Protein AF-A0A5P1E337-F1 (afdb_monomer)

Structure (mmCIF, N/CA/C/O backbone):
data_AF-A0A5P1E337-F1
#
_entry.id   AF-A0A5P1E337-F1
#
loop_
_atom_site.group_PDB
_atom_site.id
_atom_site.type_symbol
_atom_site.label_atom_id
_atom_site.label_alt_id
_atom_site.label_comp_id
_atom_site.label_asym_id
_atom_site.label_entity_id
_atom_site.label_seq_id
_atom_site.pdbx_PDB_ins_code
_atom_site.Cartn_x
_atom_site.Cartn_y
_atom_site.Cartn_z
_atom_site.occupancy
_atom_site.B_iso_or_equiv
_atom_site.auth_seq_id
_atom_site.auth_comp_id
_atom_site.auth_asym_id
_atom_site.auth_atom_id
_atom_site.pdbx_PDB_model_num
ATOM 1 N N . MET A 1 1 ? 2.235 -8.983 28.037 1.00 32.56 1 MET A N 1
ATOM 2 C CA . MET A 1 1 ? 1.074 -9.391 27.216 1.00 32.56 1 MET A CA 1
ATOM 3 C C . MET A 1 1 ? 1.256 -8.773 25.838 1.00 32.56 1 MET A C 1
ATOM 5 O O . MET A 1 1 ? 1.237 -7.556 25.737 1.00 32.56 1 MET A O 1
ATOM 9 N N . SER A 1 2 ? 1.570 -9.579 24.823 1.00 34.78 2 SER A N 1
ATOM 10 C CA . SER A 1 2 ? 1.797 -9.090 23.456 1.00 34.78 2 SER A CA 1
ATOM 11 C C . SER A 1 2 ? 0.445 -8.967 22.756 1.00 34.78 2 SER A C 1
ATOM 13 O O . SER A 1 2 ? -0.203 -9.980 22.506 1.00 34.78 2 SER A O 1
ATOM 15 N N . VAL A 1 3 ? -0.020 -7.741 22.519 1.00 38.97 3 VAL A N 1
ATOM 16 C CA . VAL A 1 3 ? -1.226 -7.481 21.721 1.00 38.97 3 VAL A CA 1
ATOM 17 C C . VAL A 1 3 ? -0.837 -7.485 20.240 1.00 38.97 3 VAL A C 1
ATOM 19 O O . VAL A 1 3 ? 0.045 -6.716 19.850 1.00 38.97 3 VAL A O 1
ATOM 22 N N . PRO A 1 4 ? -1.439 -8.341 19.396 1.00 41.00 4 PRO A N 1
ATOM 23 C CA . PRO A 1 4 ? -1.134 -8.347 17.976 1.00 41.00 4 PRO A CA 1
ATOM 24 C C . PRO A 1 4 ? -1.762 -7.105 17.335 1.00 41.00 4 PRO A C 1
ATOM 26 O O . PRO A 1 4 ? -2.978 -6.996 17.190 1.00 41.00 4 PRO A O 1
ATOM 29 N N . PHE A 1 5 ? -0.920 -6.145 16.964 1.00 38.50 5 PHE A N 1
ATOM 30 C CA . PHE A 1 5 ? -1.303 -5.025 16.111 1.00 38.50 5 PHE A CA 1
ATOM 31 C C . PHE A 1 5 ? -1.524 -5.554 14.689 1.00 38.50 5 PHE A C 1
ATOM 33 O O . PHE A 1 5 ? -0.571 -5.920 14.002 1.00 38.50 5 PHE A O 1
ATOM 40 N N . VAL A 1 6 ? -2.778 -5.616 14.240 1.00 40.09 6 VAL A N 1
ATOM 41 C CA . VAL A 1 6 ? -3.130 -6.095 12.896 1.00 40.09 6 VAL A CA 1
ATOM 42 C C . VAL A 1 6 ? -3.526 -4.891 12.050 1.00 40.09 6 VAL A C 1
ATOM 44 O O . VAL A 1 6 ? -4.670 -4.459 12.077 1.00 40.09 6 VAL A O 1
ATOM 47 N N . HIS A 1 7 ? -2.578 -4.321 11.306 1.00 46.03 7 HIS A N 1
ATOM 48 C CA . HIS A 1 7 ? -2.866 -3.251 10.348 1.00 46.03 7 HIS A CA 1
ATOM 49 C C . HIS A 1 7 ? -2.988 -3.837 8.933 1.00 46.03 7 HIS A C 1
ATOM 51 O O . HIS A 1 7 ? -2.005 -4.258 8.331 1.00 46.03 7 HIS A O 1
ATOM 57 N N . PHE A 1 8 ? -4.198 -3.890 8.389 1.00 38.75 8 PHE A N 1
ATOM 58 C CA . PHE A 1 8 ? -4.399 -4.271 6.993 1.00 38.75 8 PHE A CA 1
ATOM 59 C C . PHE A 1 8 ? -3.945 -3.131 6.078 1.00 38.75 8 PHE A C 1
ATOM 61 O O . PHE A 1 8 ? -4.497 -2.037 6.156 1.00 38.75 8 PHE A O 1
ATOM 68 N N . ALA A 1 9 ? -2.972 -3.386 5.204 1.00 46.59 9 ALA A N 1
ATOM 69 C CA . ALA A 1 9 ? -2.691 -2.514 4.069 1.00 46.59 9 ALA A CA 1
ATOM 70 C C . ALA A 1 9 ? -3.385 -3.092 2.830 1.00 46.59 9 ALA A C 1
ATOM 72 O O . ALA A 1 9 ? -3.131 -4.244 2.476 1.00 46.59 9 ALA A O 1
ATOM 73 N N . LEU A 1 10 ? -4.259 -2.307 2.198 1.00 46.78 10 LEU A N 1
ATOM 74 C CA . LEU A 1 10 ? -4.909 -2.618 0.923 1.00 46.78 10 LEU A CA 1
ATOM 75 C C . LEU A 1 10 ? -4.321 -1.680 -0.146 1.00 46.78 10 LEU A C 1
ATOM 77 O O . LEU A 1 10 ? -4.124 -0.490 0.091 1.00 46.78 10 LEU A O 1
ATOM 81 N N . TYR A 1 11 ? -3.991 -2.201 -1.323 1.00 47.31 11 TYR A N 1
ATOM 82 C CA . TYR A 1 11 ? -3.292 -1.451 -2.377 1.00 47.31 11 TYR A CA 1
ATOM 83 C C . TYR A 1 11 ? -4.142 -1.352 -3.639 1.00 47.31 11 TYR A C 1
ATOM 85 O O . TYR A 1 11 ? -4.949 -2.230 -3.861 1.00 47.31 11 TYR A O 1
ATOM 93 N N . THR A 1 12 ? -3.960 -0.332 -4.480 1.00 44.75 12 THR A N 1
ATOM 94 C CA . THR A 1 12 ? -4.560 -0.253 -5.829 1.00 44.75 12 THR A CA 1
ATOM 95 C C . THR A 1 12 ? -3.548 0.341 -6.816 1.00 44.75 12 THR A C 1
ATOM 97 O O . THR A 1 12 ? -2.578 0.984 -6.407 1.00 44.75 12 THR A O 1
ATOM 100 N N . THR A 1 13 ? -3.724 0.091 -8.114 1.00 38.47 13 THR A N 1
ATOM 101 C CA . THR A 1 13 ? -2.803 0.539 -9.170 1.00 38.47 13 THR A CA 1
ATOM 102 C C . THR A 1 13 ? -2.974 2.033 -9.483 1.00 38.47 13 THR A C 1
ATOM 104 O O . THR A 1 13 ? -4.093 2.513 -9.636 1.00 38.47 13 THR A O 1
ATOM 107 N N . ASN A 1 14 ? -1.847 2.760 -9.540 1.00 42.03 14 ASN A N 1
ATOM 108 C CA . ASN A 1 14 ? -1.590 4.083 -10.146 1.00 42.03 14 ASN A CA 1
ATOM 109 C C . ASN A 1 14 ? -2.739 5.114 -10.229 1.00 42.03 14 ASN A C 1
ATOM 111 O O . ASN A 1 14 ? -2.842 5.859 -11.206 1.00 42.03 14 ASN A O 1
ATOM 115 N N . ARG A 1 15 ? -3.585 5.226 -9.201 1.00 52.38 15 ARG A N 1
ATOM 116 C CA . ARG A 1 15 ? -4.561 6.315 -9.080 1.00 52.38 15 ARG A CA 1
ATOM 117 C C . ARG A 1 15 ? -4.329 7.130 -7.822 1.00 52.38 15 ARG A C 1
ATOM 119 O O . ARG A 1 15 ? -4.277 6.597 -6.718 1.00 52.38 15 ARG A O 1
ATOM 126 N N . VAL A 1 16 ? -4.235 8.441 -8.018 1.00 49.22 16 VAL A N 1
ATOM 127 C CA . VAL A 1 16 ? -4.330 9.438 -6.955 1.00 49.22 16 VAL A CA 1
ATOM 128 C C . VAL A 1 16 ? -5.812 9.662 -6.687 1.00 49.22 16 VAL A C 1
ATOM 130 O O . VAL A 1 16 ? -6.553 10.061 -7.585 1.00 49.22 16 VAL A O 1
ATOM 133 N N . PHE A 1 17 ? -6.246 9.379 -5.464 1.00 52.00 17 PHE A N 1
ATOM 134 C CA . PHE A 1 17 ? -7.582 9.727 -4.998 1.00 52.00 17 PHE A CA 1
ATOM 135 C C . PHE A 1 17 ? -7.463 10.916 -4.056 1.00 52.00 17 PHE A C 1
ATOM 137 O O . PHE A 1 17 ? -6.690 10.879 -3.094 1.00 52.00 17 PHE A O 1
ATOM 144 N N . ASN A 1 18 ? -8.236 11.965 -4.330 1.00 47.25 18 ASN A N 1
ATOM 145 C CA . ASN A 1 18 ? -8.408 13.042 -3.375 1.00 47.25 18 ASN A CA 1
ATOM 146 C C . ASN A 1 18 ? -9.386 12.536 -2.312 1.00 47.25 18 ASN A C 1
ATOM 148 O O . ASN A 1 18 ? -10.585 12.438 -2.561 1.00 47.25 18 ASN A O 1
ATOM 152 N N . MET A 1 19 ? -8.856 12.114 -1.167 1.00 54.06 19 MET A N 1
ATOM 153 C CA . MET A 1 19 ? -9.693 11.743 -0.035 1.00 54.06 19 MET A CA 1
ATOM 154 C C . MET A 1 19 ? -10.079 13.019 0.702 1.00 54.06 19 MET A C 1
ATOM 156 O O . MET A 1 19 ? -9.290 13.539 1.493 1.00 54.06 19 MET A O 1
ATOM 160 N N . GLU A 1 20 ? -11.283 13.525 0.443 1.00 55.34 20 GLU A N 1
ATOM 161 C CA . GLU A 1 20 ? -11.944 14.361 1.441 1.00 55.34 20 GLU A CA 1
ATOM 162 C C . GLU A 1 20 ? -12.164 13.526 2.708 1.00 55.34 20 GLU A C 1
ATOM 164 O O . GLU A 1 20 ? -12.358 12.301 2.661 1.00 55.34 20 GLU A O 1
ATOM 169 N N . GLN A 1 21 ? -12.051 14.176 3.866 1.00 49.84 21 GLN A N 1
ATOM 170 C CA . GLN A 1 21 ? -12.370 13.522 5.126 1.00 49.84 21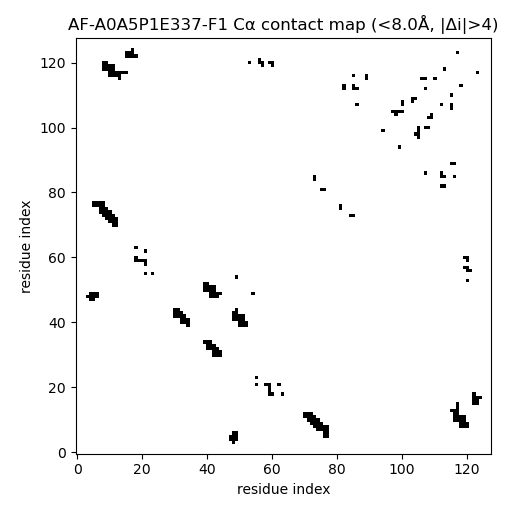 GLN A CA 1
ATOM 171 C C . GLN A 1 21 ? -13.849 13.143 5.074 1.00 49.84 21 GLN A C 1
ATOM 173 O O . GLN A 1 21 ? -14.707 14.008 4.912 1.00 49.84 21 GLN A O 1
ATOM 178 N N . ALA A 1 22 ? -14.133 11.842 5.154 1.00 50.22 22 ALA A N 1
ATOM 179 C CA . ALA A 1 22 ? -15.503 11.387 5.312 1.00 50.22 22 ALA A CA 1
ATOM 180 C C . ALA A 1 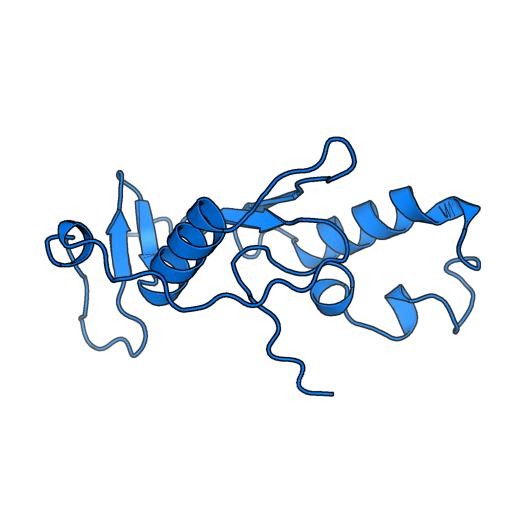22 ? -16.061 11.996 6.611 1.00 50.22 22 ALA A C 1
ATOM 182 O O . ALA A 1 22 ? -15.286 12.134 7.567 1.00 50.22 22 ALA A O 1
ATOM 183 N N . PRO A 1 23 ? -17.356 12.360 6.661 1.00 48.22 23 PRO A N 1
ATOM 184 C CA . PRO A 1 23 ? -17.985 12.747 7.916 1.00 48.22 23 PRO A CA 1
ATOM 185 C C . PRO A 1 23 ? -17.699 11.648 8.940 1.00 48.22 23 PRO A C 1
ATOM 187 O O . PRO A 1 23 ? -17.802 10.462 8.611 1.00 48.22 23 PRO A O 1
ATOM 190 N N . GLU A 1 24 ? -17.239 12.037 10.131 1.00 54.47 24 GLU A N 1
ATOM 191 C CA . GLU A 1 24 ? -17.034 11.076 11.209 1.00 54.47 24 GLU A CA 1
ATOM 192 C C . GLU A 1 24 ? -18.366 10.355 11.425 1.00 54.47 24 GLU A C 1
ATOM 194 O O . GLU A 1 24 ? -19.376 10.978 11.737 1.00 54.47 24 GLU A O 1
ATOM 199 N N . ASP A 1 25 ? -18.389 9.055 11.143 1.00 55.91 25 ASP A N 1
ATOM 200 C CA . ASP A 1 25 ? -19.557 8.224 11.400 1.00 55.91 25 ASP A CA 1
ATOM 201 C C . ASP A 1 25 ? -19.759 8.251 12.921 1.00 55.91 25 ASP A C 1
ATOM 203 O O . ASP A 1 25 ? -18.818 7.916 13.648 1.00 55.91 25 ASP A O 1
ATOM 207 N N . ASP A 1 26 ? -20.940 8.645 13.413 1.00 57.25 26 ASP A N 1
ATOM 208 C CA . ASP A 1 26 ? -21.241 8.758 14.856 1.00 57.25 26 ASP A CA 1
AT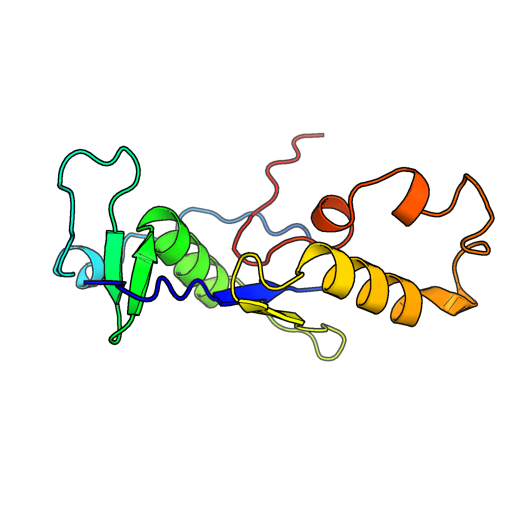OM 209 C C . ASP A 1 26 ? -20.862 7.474 15.630 1.00 57.25 26 ASP A C 1
ATOM 211 O O . ASP A 1 26 ? -20.552 7.509 16.819 1.00 57.25 26 ASP A O 1
ATOM 215 N N . GLN A 1 27 ? -20.787 6.339 14.925 1.00 61.56 27 GLN A N 1
ATOM 216 C CA . GLN A 1 27 ? -20.344 5.039 15.428 1.00 61.56 27 GLN A CA 1
ATOM 217 C C . GLN A 1 27 ? -18.858 4.948 15.829 1.00 61.56 27 GLN A C 1
ATOM 219 O O . GLN A 1 27 ? -18.490 4.011 16.539 1.00 61.56 27 GLN A O 1
ATOM 224 N N . LEU A 1 28 ? -17.975 5.853 15.381 1.00 68.69 28 LEU A N 1
ATOM 225 C CA . LEU A 1 28 ? -16.558 5.843 15.785 1.00 68.69 28 LEU A CA 1
ATOM 226 C C . LEU A 1 28 ? -16.312 6.477 17.150 1.00 68.69 28 LEU A C 1
ATOM 228 O O . LEU A 1 28 ? -15.308 6.149 17.788 1.00 68.69 28 LEU A O 1
ATOM 232 N N . SER A 1 29 ? -17.207 7.361 17.585 1.00 67.81 29 SER A N 1
ATOM 233 C CA . SER A 1 29 ? -17.146 8.056 18.873 1.00 67.81 29 SER A CA 1
ATOM 234 C C . SER A 1 29 ? -17.194 7.077 20.047 1.00 67.81 29 SER A C 1
ATOM 236 O O . SER A 1 29 ? -16.495 7.263 21.041 1.00 67.81 29 SER A O 1
ATOM 238 N N . ASP A 1 30 ? -17.954 5.992 19.880 1.00 77.69 30 ASP A N 1
ATOM 239 C CA . ASP A 1 30 ? -18.220 4.987 20.913 1.00 77.69 30 ASP A CA 1
ATOM 240 C C . ASP A 1 30 ? -17.177 3.855 20.956 1.00 77.69 30 ASP A C 1
ATOM 242 O O . ASP A 1 30 ? -17.270 2.939 21.780 1.00 77.69 30 ASP A O 1
ATOM 246 N N . LEU A 1 31 ? -16.172 3.870 20.070 1.00 79.12 31 LEU A N 1
ATOM 247 C CA . LEU A 1 31 ? -15.192 2.788 20.017 1.00 79.12 31 LEU A CA 1
ATOM 248 C C . LEU A 1 31 ? -14.284 2.793 21.259 1.00 79.12 31 LEU A C 1
ATOM 250 O O . LEU A 1 31 ? -13.764 3.847 21.648 1.00 79.12 31 LEU A O 1
ATOM 254 N N . PRO A 1 32 ? -13.982 1.611 21.838 1.00 79.19 32 PRO A N 1
ATOM 255 C CA . PRO A 1 32 ? -13.030 1.507 22.936 1.00 79.19 32 PRO A CA 1
ATOM 256 C C . PRO A 1 32 ? -11.673 2.042 22.478 1.00 79.19 32 PRO A C 1
ATOM 258 O O . PRO A 1 32 ? -11.019 1.446 21.616 1.00 79.19 32 PRO A O 1
ATOM 261 N N . THR A 1 33 ? -11.261 3.176 23.042 1.00 80.00 33 THR A N 1
ATOM 262 C CA . THR A 1 33 ? -10.035 3.874 22.649 1.00 80.00 33 THR A CA 1
ATOM 263 C C . THR A 1 33 ? -8.996 3.760 23.758 1.00 80.00 33 THR A C 1
ATOM 265 O O . THR A 1 33 ? -9.241 4.122 24.906 1.00 80.00 33 THR A O 1
ATOM 268 N N . ILE A 1 34 ? -7.807 3.278 23.408 1.00 79.12 34 ILE A N 1
ATOM 269 C CA . ILE A 1 34 ? -6.631 3.253 24.273 1.00 79.12 34 ILE A CA 1
ATOM 270 C C . ILE A 1 34 ? -5.799 4.503 23.962 1.00 79.12 34 ILE A C 1
ATOM 272 O O . ILE A 1 34 ? -5.201 4.621 22.891 1.00 79.12 34 ILE A O 1
ATOM 276 N N . THR A 1 35 ? -5.757 5.436 24.914 1.00 68.31 35 THR A N 1
ATOM 277 C CA . THR A 1 35 ? -5.078 6.743 24.806 1.00 68.31 35 THR A CA 1
ATOM 278 C C . THR A 1 35 ? -3.976 6.928 25.852 1.00 68.31 35 THR A C 1
ATOM 280 O O . THR A 1 35 ? -3.635 8.054 26.202 1.00 68.31 35 THR A O 1
ATOM 283 N N . ASN A 1 36 ? -3.414 5.831 26.371 1.00 61.09 36 ASN A N 1
ATOM 284 C CA . ASN A 1 36 ? -2.475 5.835 27.499 1.00 61.09 36 ASN A CA 1
ATOM 285 C C . ASN A 1 36 ? -1.093 6.424 27.112 1.00 61.09 36 ASN A C 1
ATOM 287 O O . ASN A 1 36 ? -0.123 5.694 26.927 1.00 61.09 36 ASN A O 1
ATOM 291 N N . CYS A 1 37 ? -1.043 7.751 26.933 1.00 50.91 37 CYS A N 1
ATOM 292 C CA . CYS A 1 37 ? 0.116 8.595 26.607 1.00 50.91 37 CYS A CA 1
ATOM 293 C C . CYS A 1 37 ? 0.736 8.415 25.207 1.00 50.91 37 CYS A C 1
ATOM 295 O O . CYS A 1 37 ? 1.893 8.773 24.989 1.00 50.91 37 CYS A O 1
ATOM 297 N N . SER A 1 38 ? -0.016 7.887 24.240 1.00 61.66 38 SER A N 1
ATOM 298 C CA . SER A 1 38 ? 0.434 7.778 22.846 1.00 61.66 38 SER A CA 1
ATOM 299 C C . SER A 1 38 ? -0.030 8.983 22.028 1.00 61.66 38 SER A C 1
ATOM 301 O O . SER A 1 38 ? -1.214 9.313 22.044 1.00 61.66 38 SER A O 1
ATOM 303 N N . ALA A 1 39 ? 0.873 9.578 21.239 1.00 72.75 39 ALA A N 1
ATOM 304 C CA . ALA A 1 39 ? 0.519 10.556 20.199 1.00 72.75 39 ALA A CA 1
ATOM 305 C C . ALA A 1 39 ? -0.408 9.965 19.115 1.00 72.75 39 ALA A C 1
ATOM 307 O O . ALA A 1 39 ? -1.008 10.700 18.339 1.00 72.75 39 ALA A O 1
ATOM 308 N N . PHE A 1 40 ? -0.532 8.636 19.074 1.00 74.50 40 PHE A N 1
ATOM 309 C CA . PHE A 1 40 ? -1.341 7.898 18.116 1.00 74.50 40 PHE A CA 1
ATOM 310 C C . PHE A 1 40 ? -2.387 7.069 18.875 1.00 74.50 40 PHE A C 1
ATOM 312 O O . PHE A 1 40 ? -2.035 6.013 19.419 1.00 74.50 40 PHE A O 1
ATOM 319 N N . PRO A 1 41 ? -3.648 7.530 18.967 1.00 82.88 41 PRO A N 1
ATOM 320 C CA . PRO A 1 41 ? -4.706 6.790 19.647 1.00 82.88 41 PRO A CA 1
ATOM 321 C C . PRO A 1 41 ? -4.998 5.468 18.928 1.00 82.88 41 PRO A C 1
ATOM 323 O O . PRO A 1 41 ? -5.025 5.410 17.695 1.00 82.88 41 PRO A O 1
ATOM 326 N N . VAL A 1 42 ? -5.230 4.404 19.701 1.00 84.19 42 VAL A N 1
ATOM 327 C CA . VAL A 1 42 ? -5.552 3.064 19.186 1.00 84.19 42 VAL A CA 1
ATOM 328 C C . VAL A 1 42 ? -6.990 2.722 19.554 1.00 84.19 42 VAL A C 1
ATOM 330 O O . VAL A 1 42 ? -7.369 2.830 20.714 1.00 84.19 42 VAL A O 1
ATOM 333 N N . VAL A 1 43 ? -7.787 2.290 18.584 1.00 86.88 43 VAL A N 1
ATOM 334 C CA . VAL A 1 43 ? -9.200 1.928 18.748 1.00 86.88 43 VAL A CA 1
ATOM 335 C C . VAL A 1 43 ? -9.411 0.438 18.498 1.00 86.88 43 VAL A C 1
ATOM 337 O O . VAL A 1 43 ? -8.766 -0.148 17.624 1.00 86.88 43 VAL A O 1
ATOM 340 N N . LEU A 1 44 ? -10.317 -0.181 19.257 1.00 86.69 44 LEU A N 1
ATOM 341 C CA . LEU A 1 44 ? -10.776 -1.546 19.004 1.00 86.69 44 LEU A CA 1
ATOM 342 C C . LEU A 1 44 ? -11.951 -1.517 18.023 1.00 86.69 44 LEU A C 1
ATOM 344 O O . LEU A 1 44 ? -13.075 -1.221 18.412 1.00 86.69 44 LEU A O 1
ATOM 348 N N . TYR A 1 45 ? -11.709 -1.8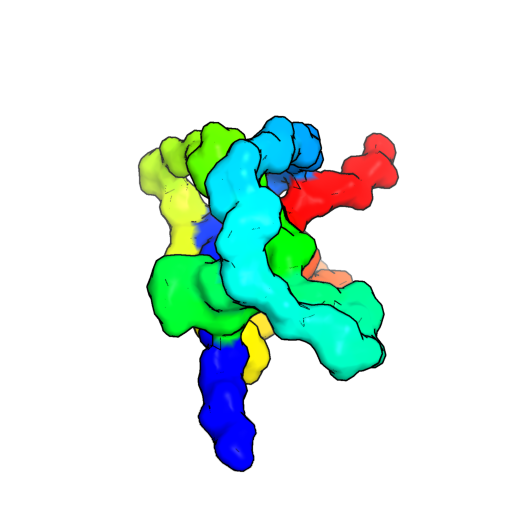72 16.765 1.00 83.06 45 TYR A N 1
ATOM 349 C CA . TYR A 1 45 ? -12.733 -1.922 15.723 1.00 83.06 45 TYR A CA 1
ATOM 350 C C . TYR A 1 45 ? -12.896 -3.350 15.201 1.00 83.06 45 TYR A C 1
ATOM 352 O O . TYR A 1 45 ? -11.933 -3.971 14.753 1.00 83.06 45 TYR A O 1
ATOM 360 N N . LYS A 1 46 ? -14.120 -3.891 15.270 1.00 84.56 46 LYS A N 1
ATOM 361 C CA . LYS A 1 46 ? -14.457 -5.262 14.826 1.00 84.56 46 LYS A CA 1
ATOM 362 C C . LYS A 1 46 ? -13.460 -6.330 15.314 1.00 84.56 46 LYS A C 1
ATOM 364 O O . LYS A 1 46 ? -13.012 -7.169 14.537 1.00 84.56 46 LYS A O 1
ATOM 369 N N . GLY A 1 47 ? -13.066 -6.264 16.587 1.00 83.50 47 GLY A N 1
ATOM 370 C CA . GLY A 1 47 ? -12.135 -7.221 17.202 1.00 83.50 47 GLY A CA 1
ATOM 371 C C . GLY A 1 47 ? -10.648 -6.994 16.898 1.00 83.50 47 GLY A C 1
ATOM 372 O O . GLY A 1 47 ? -9.830 -7.809 17.308 1.00 83.50 47 GLY A O 1
ATOM 373 N N . HIS A 1 48 ? -10.282 -5.903 16.218 1.00 82.62 48 HIS A N 1
ATOM 374 C CA . HIS A 1 48 ? -8.898 -5.585 15.864 1.00 82.62 48 HIS A CA 1
ATOM 375 C C . HIS A 1 48 ? -8.471 -4.228 16.429 1.00 82.62 48 HIS A C 1
ATOM 377 O O . HIS A 1 48 ? -9.230 -3.260 16.381 1.00 82.62 48 HIS A O 1
ATOM 383 N N . TYR A 1 49 ? -7.238 -4.150 16.931 1.00 84.81 49 TYR A N 1
ATOM 384 C CA . TYR A 1 49 ? -6.639 -2.897 17.385 1.00 84.81 49 TYR A CA 1
ATOM 385 C C . TYR A 1 49 ? -5.994 -2.159 16.214 1.00 84.81 49 TYR A C 1
ATOM 387 O O . TYR A 1 49 ? -5.083 -2.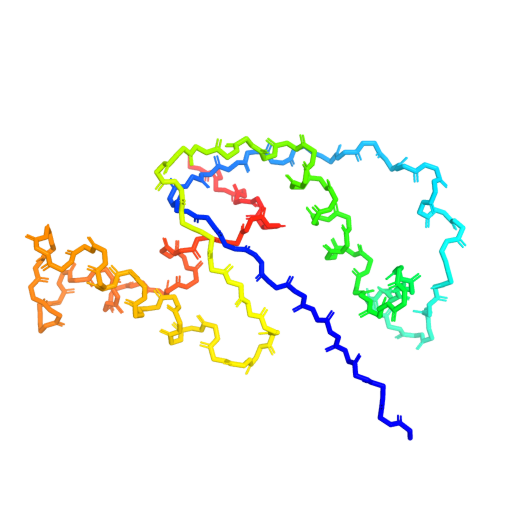679 15.566 1.00 84.81 49 TYR A O 1
ATOM 395 N N . LEU A 1 50 ? -6.459 -0.937 15.960 1.00 82.81 50 LEU A N 1
ATOM 396 C CA . LEU A 1 50 ? -6.027 -0.098 14.846 1.00 82.81 50 LEU A CA 1
ATOM 397 C C . LEU A 1 50 ? -5.691 1.306 15.339 1.00 82.81 50 LEU A C 1
ATOM 399 O O . LEU A 1 50 ? -6.351 1.821 16.236 1.00 82.81 50 LEU A O 1
ATOM 403 N N . PHE A 1 51 ? -4.709 1.964 14.724 1.00 84.12 51 PHE A N 1
ATOM 404 C CA . PHE A 1 51 ? -4.545 3.406 14.919 1.00 84.12 51 PHE A CA 1
ATOM 405 C C . PHE A 1 51 ? -5.790 4.135 14.403 1.00 84.12 51 PHE A C 1
ATOM 407 O O . PHE A 1 51 ? -6.265 3.823 13.308 1.00 84.12 51 PHE A O 1
ATOM 414 N N . LYS A 1 52 ? -6.313 5.096 15.175 1.00 82.81 52 LYS A N 1
ATOM 415 C CA . LYS A 1 52 ? -7.543 5.830 14.834 1.00 82.81 52 LYS A CA 1
ATOM 416 C C . LYS A 1 52 ? -7.433 6.488 13.458 1.00 82.81 52 LYS A C 1
ATOM 418 O O 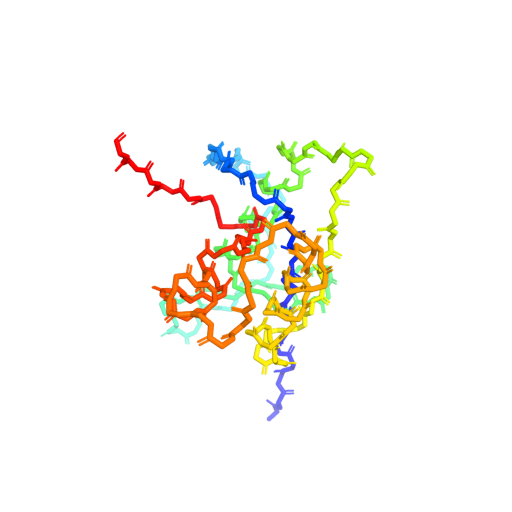. LYS A 1 52 ? -8.309 6.292 12.623 1.00 82.81 52 LYS A O 1
ATOM 423 N N . ASP A 1 53 ? -6.312 7.154 13.183 1.00 81.50 53 ASP A N 1
ATOM 424 C CA . ASP A 1 53 ? -6.057 7.801 11.890 1.00 81.50 53 ASP A CA 1
ATOM 425 C C . ASP A 1 53 ? -6.062 6.797 10.734 1.00 81.50 53 ASP A C 1
ATOM 427 O O . ASP A 1 53 ? -6.670 7.029 9.690 1.00 81.50 53 ASP A O 1
ATOM 431 N N . SER A 1 54 ? -5.420 5.644 10.926 1.00 80.69 54 SER A N 1
ATOM 432 C CA . SER A 1 54 ? -5.424 4.562 9.945 1.00 80.69 54 SER A CA 1
ATOM 433 C C . SER A 1 54 ? -6.831 4.022 9.691 1.00 80.69 54 SER A C 1
ATOM 435 O O . SER A 1 54 ? -7.188 3.781 8.540 1.00 80.69 54 SER A O 1
ATOM 437 N N . LEU A 1 55 ? -7.637 3.841 10.742 1.00 83.81 55 LEU A N 1
ATOM 438 C CA . LEU A 1 55 ? -9.019 3.385 10.612 1.00 83.81 55 LEU A CA 1
ATOM 439 C C . LEU A 1 55 ? -9.864 4.398 9.832 1.00 83.81 55 LEU A C 1
ATOM 441 O O . LEU A 1 55 ? -10.527 4.011 8.874 1.00 83.81 55 LEU A O 1
ATOM 445 N N . LEU A 1 56 ? -9.801 5.682 10.192 1.00 84.81 56 LEU A N 1
ATOM 446 C CA . LEU A 1 56 ? -10.534 6.752 9.506 1.00 84.81 56 LEU A CA 1
ATOM 447 C C . LEU A 1 56 ? -10.198 6.800 8.014 1.00 84.81 56 LEU A C 1
ATOM 449 O O . LEU A 1 56 ? -11.082 6.894 7.163 1.00 84.81 56 LEU A O 1
ATOM 453 N N . ARG A 1 57 ? -8.915 6.657 7.682 1.00 82.56 57 ARG A N 1
ATOM 454 C CA . ARG 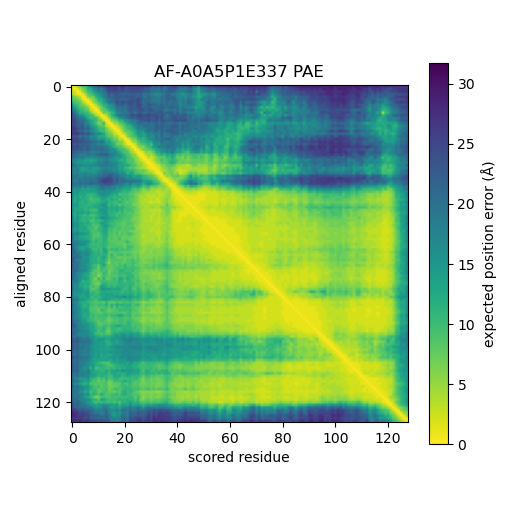A 1 57 ? -8.448 6.606 6.297 1.00 82.56 57 ARG A CA 1
ATOM 455 C C . ARG A 1 57 ? -8.968 5.392 5.535 1.00 82.56 57 ARG A C 1
ATOM 457 O O . ARG A 1 57 ? -9.379 5.535 4.389 1.00 82.56 57 ARG A O 1
ATOM 464 N N . VAL A 1 58 ? -8.981 4.214 6.157 1.00 82.62 58 VAL A N 1
ATOM 465 C CA . VAL A 1 58 ? -9.538 2.994 5.550 1.00 82.62 58 VAL A CA 1
ATOM 466 C C . VAL A 1 58 ? -11.047 3.125 5.340 1.00 82.62 58 VAL A C 1
ATOM 468 O O . VAL A 1 58 ? -11.555 2.706 4.302 1.00 82.62 58 VAL A O 1
ATOM 471 N N . LEU A 1 59 ? -11.773 3.720 6.288 1.00 85.00 59 LEU A N 1
ATOM 472 C CA . LEU A 1 59 ? -13.213 3.949 6.161 1.00 85.00 59 LEU A CA 1
ATOM 473 C C . LEU A 1 59 ? -13.534 4.965 5.060 1.00 85.00 59 LEU A C 1
ATOM 475 O O . LEU A 1 59 ? -14.415 4.703 4.242 1.00 85.00 59 LEU A O 1
ATOM 479 N N . SER A 1 60 ? -12.775 6.061 4.975 1.00 82.94 60 SER A N 1
ATOM 480 C CA . SER A 1 60 ? -12.909 7.015 3.869 1.00 82.94 60 SER A CA 1
ATOM 481 C C . SER A 1 60 ? -12.586 6.356 2.527 1.00 82.94 60 SER A C 1
ATOM 483 O O . SER A 1 60 ? -13.379 6.453 1.591 1.00 82.94 60 SER A O 1
ATOM 485 N N . ALA A 1 61 ? -11.486 5.601 2.436 1.00 82.56 61 ALA A N 1
ATOM 486 C CA . ALA A 1 61 ? -11.147 4.854 1.231 1.00 82.56 61 ALA A CA 1
ATOM 487 C C . ALA A 1 61 ? -12.266 3.877 0.849 1.00 82.56 61 ALA A C 1
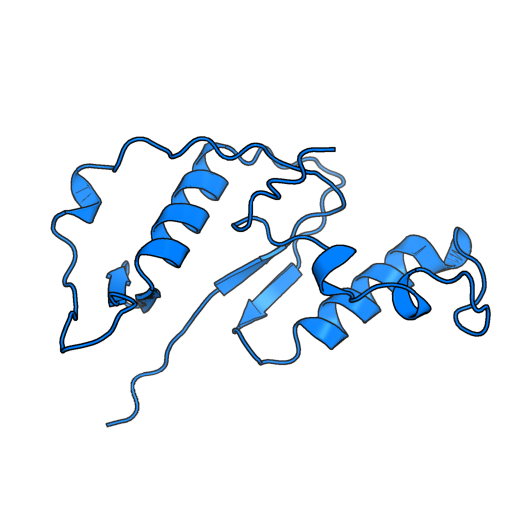ATOM 489 O O . ALA A 1 61 ? -12.653 3.822 -0.308 1.00 82.56 61 ALA A O 1
ATOM 490 N N . ARG A 1 62 ? -12.862 3.161 1.808 1.00 83.56 62 ARG A N 1
ATOM 491 C CA . ARG A 1 62 ? -13.987 2.249 1.549 1.00 83.56 62 ARG A CA 1
ATOM 492 C C . ARG A 1 62 ? -15.207 2.958 0.950 1.00 83.56 62 ARG A C 1
ATOM 494 O O . ARG A 1 62 ? -15.893 2.350 0.136 1.00 83.56 62 ARG A O 1
ATOM 501 N N . HIS A 1 63 ? -15.492 4.192 1.361 1.00 82.88 63 HIS A N 1
ATOM 502 C CA . HIS A 1 63 ? -16.637 4.955 0.858 1.00 82.88 63 HIS A CA 1
ATOM 503 C C . HIS A 1 63 ? -16.381 5.544 -0.539 1.00 82.88 63 HIS A C 1
ATOM 505 O O . HIS A 1 63 ? -17.270 5.556 -1.386 1.00 82.88 63 HIS A O 1
ATOM 511 N N . HIS A 1 64 ? -15.157 6.011 -0.796 1.00 82.12 64 HIS A N 1
ATOM 512 C CA . HIS A 1 64 ? -14.822 6.750 -2.018 1.00 82.12 64 HIS A CA 1
ATOM 513 C C . HIS A 1 64 ? -14.157 5.895 -3.105 1.00 82.12 64 HIS A C 1
ATOM 515 O O . HIS A 1 64 ? -14.092 6.302 -4.267 1.00 82.12 64 HIS A O 1
ATOM 521 N N . PHE A 1 65 ? -13.643 4.716 -2.757 1.00 83.25 65 PHE A N 1
ATOM 522 C CA . PHE A 1 65 ? -12.961 3.848 -3.704 1.00 83.25 65 PHE A CA 1
ATOM 523 C C . PHE A 1 65 ? -13.958 3.135 -4.617 1.00 83.25 65 PHE A C 1
ATOM 525 O O . PHE A 1 65 ? -14.757 2.305 -4.187 1.00 83.25 65 PHE A O 1
ATOM 532 N N . GLN A 1 66 ? -13.853 3.421 -5.912 1.00 86.06 66 GLN A N 1
ATOM 533 C CA . GLN A 1 66 ? -14.591 2.726 -6.960 1.00 86.06 66 GLN A CA 1
ATOM 534 C C . GLN A 1 66 ? -13.648 1.774 -7.693 1.00 86.06 66 GLN A C 1
ATOM 536 O O . GLN A 1 66 ? -12.815 2.213 -8.491 1.00 86.06 66 GLN A O 1
ATOM 541 N N . ALA A 1 67 ? -13.790 0.478 -7.410 1.00 85.00 67 ALA A N 1
ATOM 542 C CA . ALA A 1 67 ? -12.996 -0.567 -8.041 1.00 85.00 67 ALA A CA 1
ATOM 543 C C . ALA A 1 67 ? -13.303 -0.668 -9.540 1.00 85.00 67 ALA A C 1
ATOM 545 O O . ALA A 1 67 ? -14.463 -0.672 -9.958 1.00 85.00 67 ALA A O 1
ATOM 546 N N . ARG A 1 68 ? -12.255 -0.802 -10.350 1.00 87.88 68 ARG A N 1
ATOM 547 C CA . ARG A 1 68 ? -12.354 -1.125 -11.775 1.00 87.88 68 ARG A CA 1
ATOM 548 C C . ARG A 1 68 ? -12.004 -2.592 -12.010 1.00 87.88 68 ARG A C 1
ATOM 550 O O . ARG A 1 68 ? -11.192 -3.141 -11.271 1.00 87.88 68 ARG A O 1
ATOM 557 N N . PRO A 1 69 ? -12.507 -3.213 -13.092 1.00 89.44 69 PRO A N 1
ATOM 558 C CA . PRO A 1 69 ? -12.142 -4.588 -13.446 1.00 89.44 69 PRO A CA 1
ATOM 559 C C . PRO A 1 69 ? -10.636 -4.811 -13.664 1.00 89.44 69 PRO A C 1
ATOM 561 O O . PRO A 1 69 ? -10.165 -5.939 -13.609 1.00 89.44 69 PRO A O 1
ATOM 564 N N . THR A 1 70 ? -9.884 -3.741 -13.932 1.00 87.31 70 THR A N 1
ATOM 565 C CA . THR A 1 70 ? -8.434 -3.762 -14.167 1.00 87.31 70 THR A CA 1
ATOM 566 C C . THR A 1 70 ? -7.602 -3.506 -12.911 1.00 87.31 70 THR A C 1
ATOM 568 O O . THR A 1 70 ? -6.375 -3.540 -12.985 1.00 87.31 70 THR A O 1
ATOM 571 N N . ASP A 1 71 ? -8.235 -3.172 -11.785 1.00 85.81 71 ASP A N 1
ATOM 572 C CA . ASP A 1 71 ? -7.511 -2.824 -10.567 1.00 85.81 71 ASP A CA 1
ATOM 573 C C . ASP A 1 71 ? -6.993 -4.083 -9.873 1.00 85.81 71 ASP A C 1
ATOM 575 O O . ASP A 1 71 ? -7.676 -5.102 -9.778 1.00 85.81 71 ASP A O 1
ATOM 579 N N . ILE A 1 72 ? -5.773 -3.996 -9.348 1.00 86.50 72 ILE A N 1
ATOM 580 C CA . ILE A 1 72 ? -5.137 -5.086 -8.613 1.00 86.50 72 ILE A CA 1
ATOM 581 C C . ILE A 1 72 ? -4.978 -4.653 -7.170 1.00 86.50 72 ILE A C 1
ATOM 583 O O . ILE A 1 72 ? -4.284 -3.673 -6.884 1.00 86.50 72 ILE A O 1
ATOM 587 N N . LEU A 1 73 ? -5.607 -5.418 -6.275 1.00 86.00 73 LEU A N 1
ATOM 588 C CA . LEU A 1 73 ? -5.472 -5.225 -4.844 1.00 86.00 73 LEU A CA 1
ATOM 589 C C . LEU A 1 73 ? -4.361 -6.107 -4.287 1.00 86.00 73 LEU A C 1
ATOM 591 O O . LEU A 1 73 ? -4.462 -7.332 -4.299 1.00 86.00 73 LEU A O 1
ATOM 595 N N . LEU A 1 74 ? -3.307 -5.484 -3.765 1.00 85.50 74 LEU A N 1
ATOM 596 C CA . LEU A 1 74 ? -2.371 -6.182 -2.887 1.00 85.50 74 LEU A CA 1
ATOM 597 C C . LEU A 1 74 ? -2.913 -6.060 -1.458 1.00 85.50 74 LEU A C 1
ATOM 599 O O . LEU A 1 74 ? -3.490 -5.032 -1.098 1.00 85.50 74 LEU A O 1
ATOM 603 N N . ALA A 1 75 ? -2.728 -7.091 -0.642 1.00 86.38 75 ALA A N 1
ATOM 604 C CA . ALA A 1 75 ? -3.124 -7.072 0.759 1.00 86.38 75 ALA A CA 1
ATOM 605 C C . ALA A 1 75 ? -2.032 -7.719 1.607 1.00 86.38 75 ALA A C 1
ATOM 607 O O . ALA A 1 75 ? -1.615 -8.843 1.325 1.00 86.38 75 ALA A O 1
ATOM 608 N N . SER A 1 76 ? -1.553 -7.024 2.637 1.00 82.38 76 SER A N 1
ATOM 609 C CA . SER A 1 76 ? -0.614 -7.609 3.597 1.00 82.38 76 SER A CA 1
ATOM 610 C C . SER A 1 76 ? -0.698 -6.945 4.966 1.00 82.38 76 SER A C 1
ATOM 612 O O . SER A 1 76 ? -1.256 -5.859 5.128 1.00 82.38 76 SER A O 1
ATOM 614 N N . LEU A 1 77 ? -0.097 -7.604 5.953 1.00 80.75 77 LEU A N 1
ATOM 615 C CA . LEU A 1 77 ? 0.116 -7.050 7.285 1.00 80.75 77 LEU A CA 1
ATOM 616 C C . LEU A 1 77 ? 1.235 -5.995 7.243 1.00 80.75 77 LEU A C 1
ATOM 618 O O . LEU A 1 77 ? 2.065 -6.003 6.321 1.00 80.75 77 LEU A O 1
ATOM 622 N N . PRO A 1 78 ? 1.294 -5.054 8.204 1.00 73.44 78 PRO A N 1
ATOM 623 C CA . PRO A 1 78 ? 2.340 -4.053 8.175 1.00 73.44 78 PRO A CA 1
ATOM 624 C C . PRO A 1 78 ? 3.664 -4.758 8.477 1.00 73.44 78 PRO A C 1
ATOM 626 O O . PRO A 1 78 ? 3.715 -5.725 9.235 1.00 73.44 78 PRO A O 1
ATOM 629 N N . LYS A 1 79 ? 4.761 -4.263 7.903 1.00 76.31 79 LYS A N 1
ATOM 630 C CA . LYS A 1 79 ? 6.117 -4.783 8.164 1.00 76.31 79 LYS A CA 1
ATOM 631 C C . LYS A 1 79 ? 6.355 -6.247 7.750 1.00 76.31 79 LYS A C 1
ATOM 633 O O . LYS A 1 79 ? 7.472 -6.720 7.909 1.00 76.31 79 LYS A O 1
ATOM 638 N N . SER A 1 80 ? 5.399 -6.931 7.116 1.00 82.75 80 SER A N 1
ATOM 639 C CA . SER A 1 80 ? 5.567 -8.300 6.602 1.00 82.75 80 SER A CA 1
ATOM 640 C C . SER A 1 80 ? 6.197 -8.358 5.197 1.00 82.75 80 SER A C 1
ATOM 642 O O . SER A 1 80 ? 5.929 -9.281 4.435 1.00 82.75 80 SER A O 1
ATOM 644 N N . GLY A 1 81 ? 6.985 -7.346 4.812 1.00 82.62 81 GLY A N 1
ATOM 645 C CA . GLY A 1 81 ? 7.610 -7.280 3.483 1.00 82.62 81 GLY A CA 1
ATOM 646 C C . GLY A 1 81 ? 6.810 -6.531 2.407 1.00 82.62 81 GLY A C 1
ATOM 647 O O . GLY A 1 81 ? 6.953 -6.826 1.223 1.00 82.62 81 GLY A O 1
ATOM 648 N N . THR A 1 82 ? 6.019 -5.518 2.779 1.00 85.19 82 THR A N 1
ATOM 649 C CA . THR A 1 82 ? 5.240 -4.680 1.838 1.00 85.19 82 THR A CA 1
ATOM 650 C C . THR A 1 82 ? 6.083 -4.085 0.708 1.00 85.19 82 THR A C 1
ATOM 652 O O . THR A 1 82 ? 5.616 -3.965 -0.418 1.00 85.19 82 THR A O 1
ATOM 655 N N . THR A 1 83 ? 7.331 -3.705 0.989 1.00 89.50 83 THR A N 1
ATOM 656 C CA . THR A 1 83 ? 8.237 -3.113 -0.007 1.00 89.50 83 THR A CA 1
ATOM 657 C C . THR A 1 83 ? 8.599 -4.120 -1.098 1.00 89.50 83 THR A C 1
ATOM 659 O O . THR A 1 83 ? 8.519 -3.795 -2.281 1.00 89.50 83 THR A O 1
ATOM 662 N N . TRP A 1 84 ? 8.931 -5.352 -0.702 1.00 91.12 84 TRP A N 1
ATOM 663 C CA . TRP A 1 84 ? 9.215 -6.442 -1.633 1.00 91.12 84 TRP A CA 1
ATOM 664 C C . TRP A 1 84 ? 7.964 -6.841 -2.415 1.00 91.12 84 TRP A C 1
ATOM 666 O O . TRP A 1 84 ? 8.032 -6.972 -3.633 1.00 91.12 84 TRP A O 1
ATOM 676 N N . LEU A 1 85 ? 6.808 -6.940 -1.749 1.00 91.38 85 LEU A N 1
ATOM 677 C CA . LEU A 1 85 ? 5.536 -7.258 -2.403 1.00 91.38 85 LEU A CA 1
ATOM 678 C C . LEU A 1 85 ? 5.164 -6.224 -3.479 1.00 91.38 85 LEU A C 1
ATOM 680 O O . LEU A 1 85 ? 4.819 -6.598 -4.597 1.00 91.38 85 LEU A O 1
ATOM 684 N N . LYS A 1 86 ? 5.293 -4.925 -3.175 1.00 89.94 86 LYS A N 1
ATOM 685 C CA . LYS A 1 86 ? 5.054 -3.843 -4.144 1.00 89.94 86 LYS A CA 1
ATOM 686 C C . LYS A 1 86 ? 6.017 -3.902 -5.324 1.00 89.94 86 LYS A C 1
ATOM 688 O O . LYS A 1 86 ? 5.584 -3.768 -6.464 1.00 89.94 86 LYS A O 1
ATOM 693 N N . ALA A 1 87 ? 7.307 -4.107 -5.055 1.00 89.81 87 ALA A N 1
ATOM 694 C CA . ALA A 1 87 ? 8.323 -4.186 -6.100 1.00 89.81 87 ALA A CA 1
ATOM 695 C C . ALA A 1 87 ? 8.072 -5.368 -7.048 1.00 89.81 87 ALA A C 1
ATOM 697 O O . ALA A 1 87 ? 8.129 -5.192 -8.262 1.00 89.81 87 ALA A O 1
ATOM 698 N N . LEU A 1 88 ? 7.742 -6.542 -6.500 1.00 90.75 88 LEU A N 1
ATOM 699 C CA . LEU A 1 88 ? 7.446 -7.752 -7.272 1.00 90.75 88 LEU A CA 1
ATOM 700 C C . LEU A 1 88 ? 6.157 -7.630 -8.089 1.00 90.75 88 LEU A C 1
ATOM 702 O O . LEU A 1 88 ? 6.128 -8.013 -9.255 1.00 90.75 88 LEU A O 1
ATOM 706 N N . ALA A 1 89 ? 5.093 -7.080 -7.503 1.00 91.00 89 ALA A N 1
ATOM 707 C CA . ALA A 1 89 ? 3.851 -6.853 -8.233 1.00 91.00 89 ALA A CA 1
ATOM 708 C C . ALA A 1 89 ? 4.064 -5.876 -9.399 1.00 91.00 89 ALA A C 1
ATOM 710 O O . ALA A 1 89 ? 3.640 -6.144 -10.522 1.00 91.00 89 ALA A O 1
ATOM 711 N N . PHE A 1 90 ? 4.775 -4.773 -9.149 1.00 89.50 90 PHE A N 1
ATOM 712 C CA . PHE A 1 90 ? 5.086 -3.783 -10.173 1.00 89.50 90 PHE A CA 1
ATOM 713 C C . PHE A 1 90 ? 5.948 -4.366 -11.299 1.00 89.50 90 PHE A C 1
ATOM 715 O O . PHE A 1 90 ? 5.615 -4.203 -12.472 1.00 89.50 90 PHE A O 1
ATOM 722 N N . SER A 1 91 ? 7.029 -5.077 -10.965 1.00 89.25 91 SER A N 1
ATOM 723 C CA . SER A 1 91 ? 7.904 -5.672 -11.979 1.00 89.25 91 SER A CA 1
ATOM 724 C C . SER A 1 91 ? 7.182 -6.725 -12.814 1.00 89.25 91 SER A C 1
ATOM 726 O O . SER A 1 91 ? 7.410 -6.790 -14.016 1.00 89.25 91 SER A O 1
ATOM 728 N N . SER A 1 92 ? 6.279 -7.504 -12.212 1.00 89.62 92 SER A N 1
ATOM 729 C CA . SER A 1 92 ? 5.471 -8.495 -12.925 1.00 89.62 92 SER A CA 1
ATOM 730 C C . SER A 1 92 ? 4.524 -7.842 -13.938 1.00 89.62 92 SER A C 1
ATOM 732 O O . SER A 1 92 ? 4.487 -8.247 -15.098 1.00 89.62 92 SER A O 1
ATOM 734 N N . LEU A 1 93 ? 3.808 -6.787 -13.531 1.00 89.06 93 LEU A N 1
ATOM 735 C CA . LEU A 1 93 ? 2.810 -6.120 -14.377 1.00 89.06 93 LEU A CA 1
ATOM 736 C C . LEU A 1 93 ? 3.415 -5.350 -15.546 1.00 89.06 93 LEU A C 1
ATOM 738 O O . LEU A 1 93 ? 2.832 -5.308 -16.626 1.00 89.06 93 LEU A O 1
ATOM 742 N N . TYR A 1 94 ? 4.576 -4.737 -15.334 1.00 87.69 94 TYR A N 1
ATOM 743 C CA . TYR A 1 94 ? 5.193 -3.852 -16.317 1.00 87.69 94 TYR A CA 1
ATOM 744 C C . TYR A 1 94 ? 6.429 -4.461 -16.993 1.00 87.69 94 TYR A C 1
ATOM 746 O O . TYR A 1 94 ? 7.143 -3.756 -17.704 1.00 87.69 94 TYR A O 1
ATOM 754 N N . ARG A 1 95 ? 6.662 -5.772 -16.825 1.00 84.12 95 ARG A N 1
ATOM 755 C CA . ARG A 1 95 ? 7.852 -6.488 -17.318 1.00 84.12 95 ARG A CA 1
ATOM 756 C C . ARG A 1 95 ? 8.135 -6.282 -18.806 1.00 84.12 95 ARG A C 1
ATOM 758 O O . ARG A 1 95 ? 9.291 -6.216 -19.199 1.00 84.12 95 ARG A O 1
ATOM 765 N N . THR A 1 96 ? 7.094 -6.241 -19.633 1.00 85.06 96 THR A N 1
ATOM 766 C CA . THR A 1 96 ? 7.217 -6.106 -21.095 1.00 85.06 96 THR A CA 1
ATOM 767 C C . THR A 1 96 ? 7.242 -4.656 -21.565 1.00 85.06 96 THR A C 1
ATOM 769 O O . THR A 1 96 ? 7.589 -4.394 -22.711 1.00 85.06 96 THR A O 1
ATOM 772 N N . SER A 1 97 ? 6.832 -3.726 -20.704 1.00 83.00 97 SER A N 1
ATOM 773 C CA . SER A 1 97 ? 6.582 -2.325 -21.058 1.00 83.00 97 SER A CA 1
ATOM 774 C C . SER A 1 97 ? 7.655 -1.377 -20.521 1.00 83.00 97 SER A C 1
ATOM 776 O O . SER A 1 97 ? 7.697 -0.217 -20.922 1.00 83.00 97 SER A O 1
ATOM 778 N N . LEU A 1 98 ? 8.501 -1.846 -19.601 1.00 82.31 98 LEU A N 1
ATOM 779 C CA . LEU A 1 98 ? 9.592 -1.081 -19.005 1.00 82.31 98 LEU A CA 1
ATOM 780 C C . LEU A 1 98 ? 10.958 -1.557 -19.513 1.00 82.31 98 LEU A C 1
ATOM 782 O O . LEU A 1 98 ? 11.083 -2.696 -19.967 1.00 82.31 98 LEU A O 1
ATOM 786 N N . PRO A 1 99 ? 11.993 -0.699 -19.412 1.00 80.62 99 PRO A N 1
ATOM 787 C CA . PRO A 1 99 ? 13.379 -1.122 -19.575 1.00 80.62 99 PRO A CA 1
ATOM 788 C C . PRO A 1 99 ? 13.711 -2.304 -18.660 1.00 80.62 99 PRO A C 1
ATOM 790 O O . PRO A 1 99 ? 13.029 -2.531 -17.664 1.00 80.62 99 PRO A O 1
ATOM 793 N N . ASP A 1 100 ? 14.781 -3.034 -18.961 1.00 82.69 100 ASP A N 1
ATOM 794 C CA . ASP A 1 100 ? 15.266 -4.074 -18.053 1.00 82.69 100 ASP A CA 1
ATOM 795 C C . ASP A 1 100 ? 15.567 -3.480 -16.658 1.00 82.69 100 ASP A C 1
ATOM 797 O O . ASP A 1 100 ? 15.947 -2.318 -16.522 1.00 82.69 100 ASP A O 1
ATOM 801 N N . VAL A 1 101 ? 15.422 -4.279 -15.602 1.00 77.75 101 VAL A N 1
ATOM 802 C CA . VAL A 1 101 ? 15.730 -3.899 -14.212 1.00 77.75 101 VAL A CA 1
ATOM 803 C C . VAL A 1 101 ? 17.207 -3.510 -14.050 1.00 77.75 101 VAL A C 1
ATOM 805 O O . VAL A 1 101 ? 17.581 -2.788 -13.121 1.00 77.75 101 VAL A O 1
ATOM 808 N N . SER A 1 102 ? 18.070 -3.965 -14.960 1.00 81.50 102 SER A N 1
ATOM 809 C CA . SER A 1 102 ? 19.468 -3.543 -15.043 1.00 81.50 102 SER A CA 1
ATOM 810 C C . SER A 1 102 ? 19.637 -2.067 -15.456 1.00 81.50 102 SER A C 1
ATOM 812 O O . SER A 1 102 ? 20.632 -1.448 -15.074 1.00 81.50 102 SER A O 1
ATOM 814 N N . ASP A 1 103 ? 18.655 -1.472 -16.140 1.00 85.50 103 ASP A N 1
ATOM 815 C CA . ASP A 1 103 ? 18.673 -0.088 -16.619 1.00 85.50 103 ASP A CA 1
ATOM 816 C C . ASP A 1 103 ? 18.442 0.912 -15.474 1.00 85.50 103 ASP A C 1
ATOM 818 O O . ASP A 1 103 ? 17.489 0.804 -14.700 1.00 85.50 103 ASP A O 1
ATOM 822 N N . LEU A 1 104 ? 19.290 1.940 -15.393 1.00 83.81 104 LEU A N 1
ATOM 823 C CA . LEU A 1 104 ? 19.196 3.019 -14.403 1.00 83.81 104 LEU A CA 1
ATOM 824 C C . LEU A 1 104 ? 17.900 3.834 -14.506 1.00 83.81 104 LEU A C 1
ATOM 826 O O . LEU A 1 104 ? 17.512 4.467 -13.530 1.00 83.81 104 LEU A O 1
ATOM 830 N N . ARG A 1 105 ? 17.215 3.801 -15.651 1.00 83.62 105 ARG A N 1
ATOM 831 C CA . ARG A 1 105 ? 15.919 4.458 -15.876 1.00 83.62 105 ARG A CA 1
ATOM 832 C C . ARG A 1 105 ? 14.741 3.659 -15.317 1.00 83.62 105 ARG A C 1
ATOM 834 O O . ARG A 1 105 ? 13.616 4.155 -15.332 1.00 83.62 105 ARG A O 1
ATOM 841 N N . HIS A 1 106 ? 14.963 2.429 -14.845 1.00 86.75 106 HIS A N 1
ATOM 842 C CA . HIS A 1 106 ? 13.894 1.591 -14.316 1.00 86.75 106 HIS A CA 1
ATOM 843 C C . HIS A 1 106 ? 13.264 2.239 -13.061 1.00 86.75 106 HIS A C 1
ATOM 845 O O . HIS A 1 106 ? 13.994 2.542 -12.112 1.00 86.75 106 HIS A O 1
ATOM 851 N N . PRO A 1 107 ? 11.924 2.393 -12.974 1.00 87.62 107 PRO A N 1
ATOM 852 C CA . PRO A 1 107 ? 11.255 3.073 -11.857 1.00 87.62 107 PRO A CA 1
ATOM 853 C C . PRO A 1 107 ? 11.659 2.562 -10.466 1.00 87.62 107 PRO A C 1
ATOM 855 O O . PRO A 1 107 ? 11.917 3.358 -9.569 1.00 87.62 107 PRO A O 1
ATOM 858 N N . LEU A 1 108 ? 11.810 1.242 -10.296 1.00 88.81 108 LEU A N 1
ATOM 859 C CA . LEU A 1 108 ? 12.258 0.635 -9.028 1.00 88.81 108 LEU A CA 1
ATOM 860 C C . LEU A 1 108 ? 13.703 0.987 -8.617 1.00 88.81 108 LEU A C 1
ATOM 862 O O . LEU A 1 108 ? 14.071 0.728 -7.475 1.00 88.81 108 LEU A O 1
ATOM 866 N N . ARG A 1 109 ? 14.530 1.543 -9.514 1.00 87.31 109 ARG A N 1
ATOM 867 C CA . ARG A 1 109 ? 15.891 2.006 -9.189 1.00 87.31 109 ARG A CA 1
ATOM 868 C C . ARG A 1 109 ? 15.941 3.474 -8.793 1.00 87.31 109 ARG A C 1
ATOM 870 O O . ARG A 1 109 ? 16.807 3.856 -8.015 1.00 87.31 109 ARG A O 1
ATOM 877 N N . VAL A 1 110 ? 15.033 4.284 -9.334 1.00 88.31 110 VAL A N 1
ATOM 878 C CA . VAL A 1 110 ? 14.993 5.738 -9.110 1.00 88.31 110 VAL A CA 1
ATOM 879 C C . VAL A 1 110 ? 13.963 6.154 -8.063 1.00 88.31 110 VAL A C 1
ATOM 881 O O . VAL A 1 110 ? 13.961 7.298 -7.620 1.00 88.31 110 VAL A O 1
ATOM 884 N N . SER A 1 111 ? 13.053 5.262 -7.667 1.00 88.00 111 SER A N 1
ATOM 885 C CA . SER A 1 111 ? 11.964 5.568 -6.740 1.00 88.00 111 SER A CA 1
ATOM 886 C C . SER A 1 111 ? 11.667 4.415 -5.789 1.00 88.00 111 SER A C 1
ATOM 888 O O . SER A 1 111 ? 11.782 3.238 -6.125 1.00 88.00 111 SER A O 1
ATOM 890 N N . ASN A 1 112 ? 11.237 4.766 -4.577 1.00 87.62 112 ASN A N 1
ATOM 891 C CA . ASN A 1 112 ? 10.797 3.792 -3.589 1.00 87.62 112 ASN A CA 1
ATOM 892 C C . ASN A 1 112 ? 9.504 3.092 -4.073 1.00 87.62 112 ASN A C 1
ATOM 894 O O . ASN A 1 112 ? 8.579 3.788 -4.501 1.00 87.62 112 ASN A O 1
ATOM 898 N N . PRO A 1 113 ? 9.366 1.755 -3.946 1.00 87.12 113 PRO A N 1
ATOM 899 C CA . PRO A 1 113 ? 8.137 1.038 -4.303 1.00 87.12 113 PRO A CA 1
ATOM 900 C C . PRO A 1 113 ? 6.866 1.590 -3.645 1.00 87.12 113 PRO A C 1
ATOM 902 O O . PRO A 1 113 ? 5.782 1.480 -4.209 1.00 87.12 113 PRO A O 1
ATOM 905 N N . HIS A 1 114 ? 6.981 2.219 -2.472 1.00 85.88 114 HIS A N 1
ATOM 906 C CA . HIS A 1 114 ? 5.866 2.883 -1.802 1.00 85.88 114 HIS A CA 1
ATOM 907 C C . HIS A 1 114 ? 5.357 4.138 -2.527 1.00 85.88 114 HIS A C 1
ATOM 909 O O . HIS A 1 114 ? 4.193 4.476 -2.334 1.00 85.88 114 HIS A O 1
ATOM 915 N N . HIS A 1 115 ? 6.183 4.788 -3.353 1.00 85.31 115 HIS A N 1
ATOM 916 C CA . HIS A 1 115 ? 5.766 5.892 -4.227 1.00 85.31 115 HIS A CA 1
ATOM 917 C C . HIS A 1 115 ? 5.158 5.392 -5.539 1.00 85.31 115 HIS A C 1
ATOM 919 O O . HIS A 1 115 ? 4.275 6.036 -6.088 1.00 85.31 115 HIS A O 1
ATOM 925 N N . ILE A 1 116 ? 5.628 4.243 -6.028 1.00 86.44 116 ILE A N 1
ATOM 926 C CA . ILE A 1 116 ? 5.203 3.672 -7.311 1.00 86.44 116 ILE A CA 1
ATOM 927 C C . ILE A 1 116 ? 3.858 2.948 -7.175 1.00 86.44 116 ILE A C 1
ATOM 929 O O . ILE A 1 116 ? 3.015 3.022 -8.058 1.00 86.44 116 ILE A O 1
ATOM 933 N N . VAL A 1 117 ? 3.646 2.244 -6.062 1.00 87.56 117 VAL A N 1
ATOM 934 C CA . VAL A 1 117 ? 2.384 1.561 -5.760 1.00 87.56 117 VAL A CA 1
ATOM 935 C C . VAL A 1 117 ? 1.774 2.239 -4.532 1.00 87.56 117 VAL A C 1
ATOM 937 O O . VAL A 1 117 ? 2.224 1.959 -3.415 1.00 87.56 117 VAL A O 1
ATOM 940 N N . PRO A 1 118 ? 0.804 3.156 -4.693 1.00 83.69 118 PRO A N 1
ATOM 941 C CA . PRO A 1 118 ? 0.247 3.915 -3.578 1.00 83.69 118 PRO A CA 1
ATOM 942 C C . PRO A 1 118 ? -0.597 3.033 -2.646 1.00 83.69 118 PRO A C 1
ATOM 944 O O . PRO A 1 118 ? -1.051 1.947 -3.005 1.00 83.69 118 PRO A O 1
ATOM 947 N N . PHE A 1 119 ? -0.773 3.493 -1.409 1.00 82.38 119 PHE A N 1
ATOM 948 C CA . PHE A 1 119 ? -1.695 2.882 -0.448 1.00 82.38 119 PHE A CA 1
ATOM 949 C C . PHE A 1 119 ? -3.105 3.427 -0.675 1.00 82.38 119 PHE A C 1
ATOM 951 O O . PHE A 1 119 ? -3.253 4.631 -0.884 1.00 82.38 119 PHE A O 1
ATOM 958 N N . ILE A 1 120 ? -4.132 2.583 -0.573 1.00 82.06 120 ILE A N 1
ATOM 959 C CA . ILE A 1 120 ? -5.519 3.018 -0.800 1.00 82.06 120 ILE A CA 1
ATOM 960 C C . ILE A 1 120 ? -5.978 4.013 0.273 1.00 82.06 120 ILE A C 1
ATOM 962 O O . ILE A 1 120 ? -6.668 4.986 -0.006 1.00 82.06 120 ILE A O 1
ATOM 966 N N . GLU A 1 121 ? -5.517 3.799 1.501 1.00 75.75 121 GLU A N 1
ATOM 967 C CA . GLU A 1 121 ? -5.796 4.612 2.675 1.00 75.75 121 GLU A CA 1
ATOM 968 C C . GLU A 1 121 ? -4.865 5.829 2.775 1.00 75.75 121 GLU A C 1
ATOM 970 O O . GLU A 1 121 ? -4.980 6.635 3.692 1.00 75.75 121 GLU A O 1
ATOM 975 N N . THR A 1 122 ? -3.920 6.004 1.849 1.00 67.88 122 THR A N 1
ATOM 976 C CA . THR A 1 122 ? -3.048 7.181 1.824 1.00 67.88 122 THR A CA 1
ATOM 977 C C . THR A 1 122 ? -3.333 8.000 0.585 1.00 67.88 122 THR A C 1
ATOM 979 O O . THR A 1 122 ? -2.657 7.858 -0.426 1.00 67.88 122 THR A O 1
ATOM 982 N N . GLY A 1 123 ? -4.330 8.882 0.680 1.00 55.62 123 GLY A N 1
ATOM 983 C CA . GLY A 1 123 ? -4.567 9.900 -0.334 1.00 55.62 123 GLY A CA 1
ATOM 984 C C . GLY A 1 123 ? -3.290 10.718 -0.488 1.00 55.62 123 GLY A C 1
ATOM 985 O O . GLY A 1 123 ? -2.806 11.316 0.477 1.00 55.62 123 GLY A O 1
ATOM 986 N N . SER A 1 124 ? -2.686 10.686 -1.669 1.00 43.16 124 SER A N 1
ATOM 987 C CA . SER A 1 124 ? -1.545 11.532 -1.978 1.00 43.16 124 SER A CA 1
ATOM 988 C C . SER A 1 124 ? -2.040 12.973 -2.094 1.00 43.16 124 SER A C 1
ATOM 990 O O . SER A 1 124 ? -2.624 13.354 -3.102 1.00 43.16 124 SER A O 1
ATOM 992 N N . LYS A 1 125 ? -1.751 13.810 -1.090 1.00 35.34 125 LYS A N 1
ATOM 993 C CA . LYS A 1 125 ? -1.575 15.250 -1.327 1.00 35.34 125 LYS A CA 1
ATOM 994 C C . LYS A 1 125 ? -0.268 15.419 -2.104 1.00 35.34 125 LYS A C 1
ATOM 996 O O . LYS A 1 125 ? 0.758 15.738 -1.515 1.00 35.34 125 LYS A O 1
ATOM 1001 N N . LEU A 1 126 ? -0.271 15.155 -3.406 1.00 34.69 126 LEU A N 1
ATOM 1002 C CA . LEU A 1 126 ? 0.711 15.794 -4.277 1.00 34.69 126 LEU A CA 1
ATOM 1003 C C . LEU A 1 126 ? 0.015 16.998 -4.898 1.00 34.69 126 LEU A C 1
ATOM 1005 O O . LEU A 1 126 ? -0.673 16.875 -5.905 1.00 34.69 126 LEU A O 1
ATOM 1009 N N . GLY A 1 127 ? 0.169 18.147 -4.239 1.00 32.34 127 GLY A N 1
ATOM 1010 C CA . GLY A 1 127 ? 0.123 19.417 -4.945 1.00 32.34 127 GLY A CA 1
ATOM 1011 C C . GLY A 1 127 ? 1.369 19.476 -5.819 1.00 32.34 127 GLY A C 1
ATOM 1012 O O . GLY A 1 127 ? 2.468 19.681 -5.304 1.00 32.34 127 GLY A O 1
ATOM 1013 N N . LEU A 1 128 ? 1.188 19.193 -7.103 1.00 32.59 128 LEU A N 1
ATOM 1014 C CA . LEU A 1 128 ? 2.016 19.751 -8.163 1.00 32.59 128 LEU A CA 1
ATOM 1015 C C . LEU A 1 128 ? 1.216 20.885 -8.797 1.00 32.59 128 LEU A C 1
ATOM 1017 O O . LEU A 1 128 ? -0.007 20.681 -8.981 1.00 32.59 128 LEU A O 1
#

Solvent-accessible surface area (backbone atoms only — not comparable to full-atom values): 8050 Å² total; per-residue (Å²): 135,90,76,79,76,60,46,83,46,52,30,43,64,82,68,82,46,86,69,67,84,56,78,81,57,77,74,63,77,76,39,59,67,53,61,90,85,49,99,66,42,33,27,51,54,97,93,35,46,34,46,47,69,60,49,54,28,44,52,31,31,65,74,71,60,79,88,52,100,85,58,53,74,49,76,46,54,68,88,74,48,59,59,59,52,40,43,52,53,50,50,66,77,39,57,90,79,49,68,57,86,87,39,78,84,21,63,80,72,76,40,58,37,66,73,67,42,40,46,55,50,52,52,62,87,70,88,123

Foldseek 3Di:
DDADQFQKFKFKADDFDDQDQDPPDPVLVPFDWDPPPDPFIWTQDPNHTDGPLSVSLVVSLVVPPDDDPPIDIDIDGPPPCPQVVLVVVVCVVCVPPADPPPDCPGCVNVDRSCVRIDTSSDRDPPPD

Organism: Asparagus officinalis (NCBI:txid4686)

Radius of gyration: 17.11 Å; Cα contacts (8 Å, |Δi|>4): 148; chains: 1; bounding box: 41×29×49 Å

pLDDT: mean 73.14, std 17.83, range [32.34, 91.38]

InterPro domains:
  IPR000863 Sulfotransferase domain [PF00685] (69-122)
  IPR027417 P-loop containing nucleoside triphosphate hydrolase [G3DSA:3.40.50.300] (12-126)
  IPR027417 P-loop containing nucleoside triphosphate hydrolase [SSF52540] (37-122)

Mean predicted aligned error: 10.67 Å

Sequence (128 aa):
MSVPFVHFA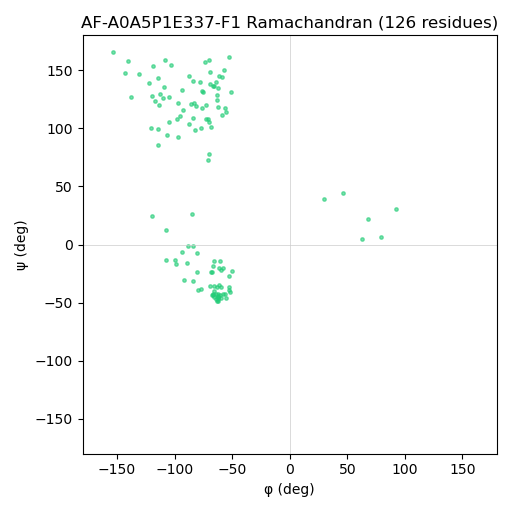LYTTNRVFNMEQAPEDDQLSDLPTITNCSAFPVVLYKGHYLFKDSLLRVLSARHHFQARPTDILLASLPKSGTTWLKALAFSSLYRTSLPDVSDLRHPLRVSNPHHIVPFIETGSKLGL

Nearest PDB structures (foldseek):
  2q3m-assembly1_A  TM=7.640E-01  e=7.624E-04  Arabidopsis thaliana
  8k9y-assembly2_B  TM=8.116E-01  e=1.043E-03  Arabidopsis thaliana
  5mex-assembly1_A  TM=8.099E-01  e=1.950E-03  Arabidopsis thaliana

Secondary structure (DSSP, 8-state):
--------EEB-SS-----PPPP--GGGTTS-EE-SS-SS-EEEETTEEEEHHHHHHHHHHHHH----TT----EE-TTSSHHHHHHHHHHHHHTTTS--TTSTTSHHHHS-HHHHS-BTT-------